Protein AF-A0A0B6YD71-F1 (afdb_monomer)

Sequence (95 aa):
GNDFAYVYFISFYILCSFLIINLFVAVIMDNFDYLTRDWSILGPHHLDEFVRFWSEYDPEAKGRIKHLDVVTLLRKISPPLGFGKLCPHRVACKS

Solvent-accessible surface area (backbone atoms only — not comparable to full-atom values): 5674 Å² total; per-residue (Å²): 136,64,74,65,55,59,57,50,55,52,52,49,51,53,52,51,50,53,51,53,51,53,52,49,51,51,54,49,50,53,54,46,50,54,62,48,50,77,62,42,87,75,32,70,70,58,51,51,53,50,51,56,56,46,44,76,71,32,79,81,68,75,86,66,70,56,76,73,52,51,60,56,51,34,39,71,34,49,69,86,88,21,58,20,92,79,59,58,79,73,63,75,73,71,111

Radius of gyration: 27.2 Å; Cα contacts (8 Å, |Δi|>4): 44; chains: 1; bounding box: 50×30×75 Å

InterPro domains:
  IPR005821 Ion transport domain [PF00520] (2-39)
  IPR031649 Voltage-dependent L-type calcium channel, IQ-associated domain [PF16905] (49-94)
  IPR050599 Voltage-dependent calcium channel alpha-1 subunit [PTHR45628] (1-94)

Secondary structure (DSSP, 8-state):
--THHHHHHHHHHHHHHHHHHHHHHHHHHHHHHHHHHTT-TT-HHHHHHHHHHHHHH-TT--S---HHHHHHHHHHSPTTTS--TT--HHHHT--

pLDDT: mean 75.36, std 15.02, range [44.81, 96.94]

Foldseek 3Di:
DDPVVVVVVVVVVVVVVVVVVVVVVVVVVVVVCVVVLVVPQCHVVLVVVLVVLVCVQCVVPPVDGDPVVVLVSLQPRDPPSHDHVPDDPVPSVPD

Organism: NCBI:txid1028688

Nearest PDB structures (foldseek):
  7w9t-assembly1_A  TM=4.888E-01  e=9.934E-03  Homo sapiens
  7w9k-assemb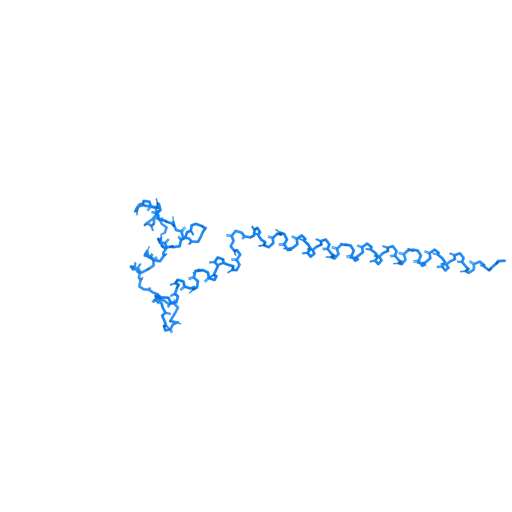ly1_A  TM=4.928E-01  e=4.888E-02  Homo sapiens
  7w9p-assembly1_A  TM=4.764E-01  e=6.017E-02  Homo sapiens
  8vqc-assembly1_A  TM=6.104E-01  e=2.405E-01  Periplaneta americana
  7w9l-assembly1_A  TM=4.623E-01  e=6.911E-02  Homo sapiens

Mean predicted aligned error: 14.4 Å

Structure (mmCIF, N/CA/C/O backbone):
data_AF-A0A0B6YD71-F1
#
_entry.id   AF-A0A0B6YD71-F1
#
loop_
_atom_site.group_PDB
_atom_site.id
_atom_site.type_symbol
_atom_site.label_atom_id
_atom_site.label_alt_id
_atom_site.label_comp_id
_atom_site.label_asym_id
_atom_site.label_entity_id
_atom_site.label_seq_id
_atom_site.pdbx_PDB_ins_code
_atom_site.Cartn_x
_atom_site.Cartn_y
_atom_site.Cartn_z
_atom_site.occupancy
_atom_site.B_iso_or_equiv
_atom_site.auth_seq_id
_atom_site.auth_comp_id
_atom_site.auth_asym_id
_atom_site.auth_atom_id
_atom_site.pdbx_PDB_model_num
ATOM 1 N N . GLY A 1 1 ? 23.584 -2.330 -41.975 1.00 60.56 1 GLY A N 1
ATOM 2 C CA . GLY A 1 1 ? 22.746 -2.301 -40.762 1.00 60.56 1 GLY A CA 1
ATOM 3 C C . GLY A 1 1 ? 21.313 -2.464 -41.198 1.00 60.56 1 GLY A C 1
ATOM 4 O O . GLY A 1 1 ? 20.985 -1.956 -42.258 1.00 60.56 1 GLY A O 1
ATOM 5 N N . ASN A 1 2 ? 20.509 -3.231 -40.468 1.00 79.94 2 ASN A N 1
ATOM 6 C CA . ASN A 1 2 ? 19.094 -3.404 -40.792 1.00 79.94 2 ASN A CA 1
ATOM 7 C C . ASN A 1 2 ? 18.290 -2.312 -40.074 1.00 79.94 2 ASN A C 1
ATOM 9 O O . ASN A 1 2 ? 18.399 -2.206 -38.853 1.00 79.94 2 ASN A O 1
ATOM 13 N N . ASP A 1 3 ? 17.479 -1.540 -40.796 1.00 82.56 3 ASP A N 1
ATOM 14 C CA . ASP A 1 3 ? 16.688 -0.436 -40.226 1.00 82.56 3 ASP A CA 1
ATOM 15 C C . ASP A 1 3 ? 15.681 -0.915 -39.165 1.00 82.56 3 ASP A C 1
ATOM 17 O O . ASP A 1 3 ? 15.308 -0.187 -38.245 1.00 82.56 3 ASP A O 1
ATOM 21 N N . PHE A 1 4 ? 15.331 -2.202 -39.218 1.00 86.75 4 PHE A N 1
ATOM 22 C CA . PHE A 1 4 ? 14.543 -2.905 -38.206 1.00 86.75 4 PHE A CA 1
ATOM 23 C C . PHE A 1 4 ? 15.168 -2.885 -36.803 1.00 86.75 4 PHE A C 1
ATOM 25 O O . PHE A 1 4 ? 14.445 -2.943 -35.808 1.00 86.75 4 PHE A O 1
ATOM 32 N N . ALA A 1 5 ? 16.498 -2.784 -36.700 1.00 89.06 5 ALA A N 1
ATOM 33 C CA . ALA A 1 5 ? 17.184 -2.717 -35.414 1.00 89.06 5 ALA A CA 1
ATOM 34 C C . ALA A 1 5 ? 16.804 -1.445 -34.642 1.00 89.06 5 ALA A C 1
ATOM 36 O O . ALA A 1 5 ? 16.567 -1.510 -33.439 1.00 89.06 5 ALA A O 1
ATOM 37 N N . TYR A 1 6 ? 16.670 -0.304 -35.327 1.00 90.31 6 TYR A N 1
ATOM 38 C CA . TYR A 1 6 ? 16.272 0.954 -34.688 1.00 90.31 6 TYR A CA 1
ATOM 39 C C . TYR A 1 6 ? 14.864 0.860 -34.103 1.00 90.31 6 TYR A C 1
ATOM 41 O O . TYR A 1 6 ? 14.645 1.226 -32.950 1.00 90.31 6 TYR A O 1
ATOM 49 N N . VAL A 1 7 ? 13.924 0.298 -34.865 1.00 91.19 7 VAL A N 1
ATOM 50 C CA . VAL A 1 7 ? 12.542 0.099 -34.410 1.00 91.19 7 VAL A CA 1
ATOM 51 C C . VAL A 1 7 ? 12.488 -0.849 -33.208 1.00 91.19 7 VAL A C 1
ATOM 53 O O . VAL A 1 7 ? 11.786 -0.568 -32.236 1.00 91.19 7 VAL A O 1
ATOM 56 N N . TY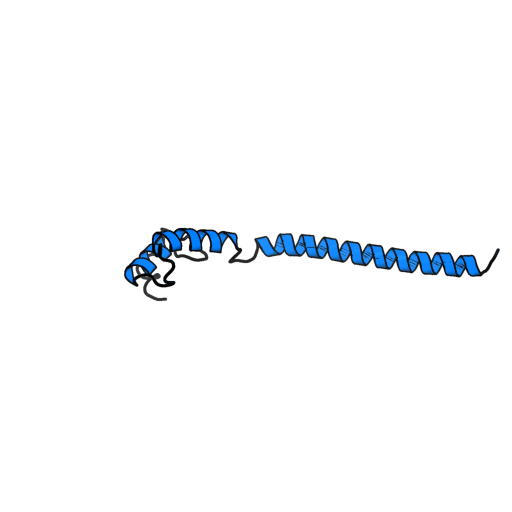R A 1 8 ? 13.263 -1.936 -33.231 1.00 92.81 8 TYR A N 1
ATOM 57 C CA . TYR A 1 8 ? 13.372 -2.868 -32.109 1.00 92.81 8 TYR A CA 1
ATOM 58 C C . TYR A 1 8 ? 13.896 -2.193 -30.833 1.00 92.81 8 TYR A C 1
ATOM 60 O O . TYR A 1 8 ? 13.267 -2.299 -29.784 1.00 92.81 8 TYR A O 1
ATOM 68 N N . PHE A 1 9 ? 15.006 -1.452 -30.904 1.00 94.00 9 PHE A N 1
ATOM 69 C CA . PHE A 1 9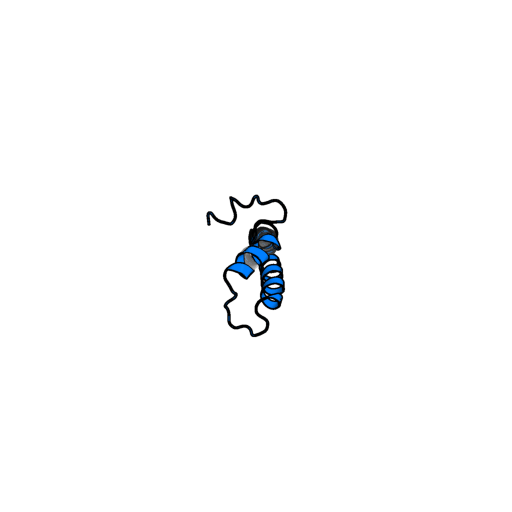 ? 15.575 -0.816 -29.711 1.00 94.00 9 PHE A CA 1
ATOM 70 C C . PHE A 1 9 ? 14.683 0.295 -29.149 1.00 94.00 9 PHE A C 1
ATOM 72 O O . PHE A 1 9 ? 14.536 0.398 -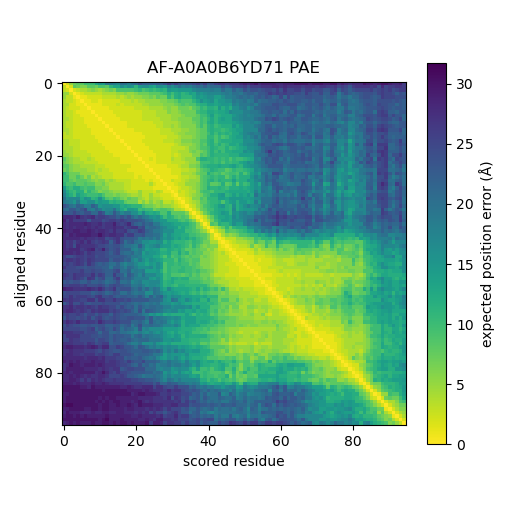27.932 1.00 94.00 9 PHE A O 1
ATOM 79 N N . ILE A 1 10 ? 14.050 1.095 -30.013 1.00 94.88 10 ILE A N 1
ATOM 80 C CA . ILE A 1 10 ? 13.149 2.175 -29.587 1.00 94.88 10 ILE A CA 1
ATOM 81 C C . ILE A 1 10 ? 11.894 1.596 -28.926 1.00 94.88 10 ILE A C 1
ATOM 83 O O . ILE A 1 10 ? 11.525 2.017 -27.830 1.00 94.88 10 ILE A O 1
ATOM 87 N N . SER A 1 11 ? 11.256 0.607 -29.558 1.00 95.19 11 SER A N 1
ATOM 88 C CA . SER A 1 11 ? 10.074 -0.047 -28.981 1.00 95.19 11 SER A CA 1
ATOM 89 C C . SER A 1 11 ? 10.400 -0.738 -27.658 1.00 95.19 11 SER A C 1
ATOM 91 O O . SER A 1 11 ? 9.679 -0.549 -26.680 1.00 95.19 11 SER A O 1
ATOM 93 N N . PHE A 1 12 ? 11.521 -1.457 -27.587 1.00 95.81 12 PHE A N 1
ATOM 94 C CA . PHE A 1 12 ? 11.985 -2.092 -26.358 1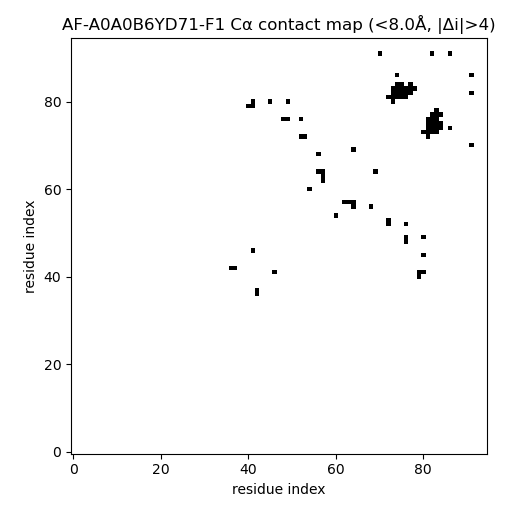.00 95.81 12 PHE A CA 1
ATOM 95 C C . PHE A 1 12 ? 12.219 -1.074 -25.236 1.00 95.81 12 PHE A C 1
ATOM 97 O O . PHE A 1 12 ? 11.754 -1.276 -24.118 1.00 95.81 12 PHE A O 1
ATOM 104 N N . TYR A 1 13 ? 12.868 0.053 -25.534 1.00 96.00 13 TYR A N 1
ATOM 105 C CA . TYR A 1 13 ? 13.114 1.110 -24.553 1.00 96.00 13 TYR A CA 1
ATOM 106 C C . TYR A 1 13 ? 11.817 1.715 -23.997 1.00 96.00 13 TYR A C 1
ATOM 108 O O . TYR A 1 13 ? 11.685 1.881 -22.781 1.00 96.00 13 TYR A O 1
ATOM 116 N N . ILE A 1 14 ? 10.843 2.005 -24.866 1.00 96.56 14 ILE A N 1
ATOM 117 C CA . ILE A 1 14 ? 9.536 2.545 -24.460 1.00 96.56 14 ILE A CA 1
ATOM 118 C C . ILE A 1 14 ? 8.790 1.531 -23.586 1.00 96.56 14 ILE A C 1
ATOM 120 O O . ILE A 1 14 ? 8.300 1.888 -22.514 1.00 96.56 14 ILE A O 1
ATOM 124 N N . LEU A 1 15 ? 8.747 0.263 -24.009 1.00 96.81 15 LEU A N 1
ATOM 125 C CA . LEU A 1 15 ? 8.092 -0.814 -23.267 1.00 96.81 15 LEU A CA 1
ATOM 126 C C . LEU A 1 15 ? 8.736 -1.027 -21.892 1.00 96.81 15 LEU A C 1
ATOM 128 O O . LEU A 1 15 ? 8.032 -1.042 -20.884 1.00 96.81 15 LEU A O 1
ATOM 132 N N . CYS A 1 16 ? 10.064 -1.128 -21.820 1.00 96.94 16 CYS A N 1
ATOM 133 C CA . CYS A 1 16 ? 10.778 -1.275 -20.553 1.00 96.94 16 CYS A CA 1
ATOM 134 C C . CYS A 1 16 ? 10.543 -0.087 -19.617 1.00 96.94 16 CYS A C 1
ATOM 136 O O . CYS A 1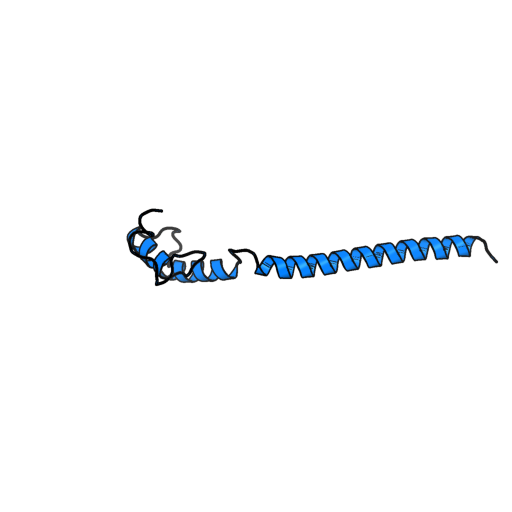 16 ? 10.271 -0.292 -18.437 1.00 96.94 16 CYS A O 1
ATOM 138 N N . SER A 1 17 ? 10.595 1.143 -20.132 1.00 96.69 17 SER A N 1
ATOM 139 C CA . SER A 1 17 ? 10.362 2.349 -19.326 1.00 96.69 17 SER A CA 1
ATOM 140 C C . SER A 1 17 ? 8.941 2.385 -18.764 1.00 96.69 17 SER A C 1
ATOM 142 O O . SER A 1 17 ? 8.751 2.659 -17.582 1.00 96.69 17 SER A O 1
ATOM 144 N N . PHE A 1 18 ? 7.942 2.038 -19.580 1.00 96.31 18 PHE A N 1
ATOM 145 C CA . PHE A 1 18 ? 6.552 1.933 -19.139 1.00 96.31 18 PHE A CA 1
ATOM 146 C C . PHE A 1 18 ? 6.383 0.886 -18.032 1.00 96.31 18 PHE A C 1
ATOM 148 O O . PHE A 1 18 ? 5.748 1.159 -17.015 1.00 96.31 18 PHE A O 1
ATOM 155 N N . LEU A 1 19 ? 6.980 -0.298 -18.190 1.00 96.69 19 LEU A N 1
ATOM 156 C CA . LEU A 1 19 ? 6.914 -1.352 -17.176 1.00 96.69 19 LEU A CA 1
ATOM 157 C C . LEU A 1 19 ? 7.580 -0.927 -15.859 1.00 96.69 19 LEU A C 1
ATOM 159 O O . LEU A 1 19 ? 6.990 -1.121 -14.799 1.00 96.69 19 LEU A O 1
ATOM 163 N N . ILE A 1 20 ? 8.763 -0.306 -15.918 1.00 96.00 20 ILE A N 1
ATOM 164 C CA . ILE A 1 20 ? 9.488 0.173 -14.730 1.00 96.00 20 ILE A CA 1
ATOM 165 C C . ILE A 1 20 ? 8.679 1.244 -13.989 1.00 96.00 20 ILE A C 1
ATOM 167 O O . ILE A 1 20 ? 8.562 1.179 -12.767 1.00 96.00 20 ILE A O 1
ATOM 171 N N . ILE A 1 21 ? 8.089 2.202 -14.710 1.00 96.19 21 ILE A N 1
ATOM 172 C CA . ILE A 1 21 ? 7.268 3.258 -14.101 1.00 96.19 21 ILE A CA 1
ATOM 173 C C . ILE A 1 21 ? 6.033 2.660 -13.425 1.00 96.19 21 ILE A C 1
ATOM 175 O O . ILE A 1 21 ? 5.755 2.991 -12.276 1.00 96.19 21 ILE A O 1
ATOM 179 N N . ASN A 1 22 ? 5.310 1.758 -14.094 1.00 91.69 22 ASN A N 1
ATOM 180 C CA . ASN A 1 22 ? 4.123 1.136 -13.503 1.00 91.69 22 ASN A CA 1
ATOM 181 C C . ASN A 1 22 ? 4.463 0.283 -12.277 1.00 91.69 22 ASN A C 1
ATOM 183 O O . ASN A 1 22 ? 3.728 0.315 -11.294 1.00 91.69 22 ASN A O 1
ATOM 187 N N . LEU A 1 23 ? 5.591 -0.434 -12.305 1.00 94.38 23 LEU A N 1
ATOM 188 C CA . LEU A 1 23 ? 6.083 -1.174 -11.145 1.00 94.38 23 LEU A CA 1
ATOM 189 C C . LEU A 1 23 ? 6.390 -0.229 -9.977 1.00 94.38 23 LEU A C 1
ATOM 191 O O . LEU A 1 23 ? 5.988 -0.492 -8.849 1.00 94.38 23 LEU A O 1
ATOM 195 N N . PHE A 1 24 ? 7.072 0.885 -10.242 1.00 95.44 24 PHE A N 1
ATOM 196 C CA . PHE A 1 24 ? 7.407 1.872 -9.219 1.00 95.44 24 PHE A CA 1
ATOM 197 C C . PHE A 1 24 ? 6.163 2.522 -8.610 1.00 95.44 24 PHE A C 1
ATOM 199 O O . PHE A 1 24 ? 6.070 2.648 -7.392 1.00 95.44 24 PHE A O 1
ATOM 206 N N . VAL A 1 25 ? 5.188 2.889 -9.446 1.00 92.75 25 VAL A N 1
ATOM 207 C CA . VAL A 1 25 ? 3.900 3.427 -8.994 1.00 92.75 25 VAL A CA 1
ATOM 208 C C . VAL A 1 25 ? 3.172 2.412 -8.117 1.00 92.75 25 VAL A C 1
ATOM 210 O O . VAL A 1 25 ? 2.717 2.792 -7.046 1.00 92.75 25 VAL A O 1
ATOM 213 N N . ALA A 1 26 ? 3.112 1.137 -8.510 1.00 92.44 26 ALA A N 1
ATOM 214 C CA . ALA A 1 26 ? 2.505 0.089 -7.689 1.00 92.44 26 ALA A CA 1
ATOM 215 C C . ALA A 1 26 ? 3.193 -0.031 -6.320 1.00 92.44 26 ALA A C 1
ATOM 217 O O . ALA A 1 26 ? 2.530 0.042 -5.291 1.00 92.44 26 ALA A O 1
ATOM 218 N N . VAL A 1 27 ? 4.528 -0.093 -6.296 1.00 91.12 27 VAL A N 1
ATOM 219 C CA . VAL A 1 27 ? 5.300 -0.172 -5.048 1.00 91.12 27 VAL A CA 1
ATOM 220 C C . VAL A 1 27 ? 5.072 1.055 -4.169 1.00 91.12 27 VAL A C 1
ATOM 222 O O . VAL A 1 27 ? 4.874 0.909 -2.966 1.00 91.12 27 VAL A O 1
ATOM 225 N N . ILE A 1 28 ? 5.091 2.268 -4.729 1.00 89.88 28 ILE A N 1
ATOM 226 C CA . ILE A 1 28 ? 4.822 3.483 -3.951 1.00 89.88 28 ILE A CA 1
ATOM 227 C C . ILE A 1 28 ? 3.386 3.504 -3.451 1.00 89.88 28 ILE A C 1
ATOM 229 O O . ILE A 1 28 ? 3.186 3.891 -2.307 1.00 89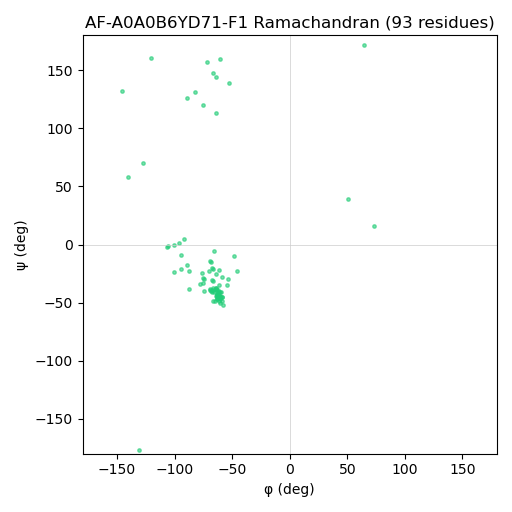.88 28 ILE A O 1
ATOM 233 N N . MET A 1 29 ? 2.403 3.104 -4.259 1.00 86.94 29 MET A N 1
ATOM 234 C CA . MET A 1 29 ? 1.014 3.025 -3.810 1.00 86.94 29 MET A CA 1
ATOM 235 C C . MET A 1 29 ? 0.866 2.033 -2.660 1.00 86.94 29 MET A C 1
ATOM 237 O O . MET A 1 29 ? 0.212 2.379 -1.689 1.00 86.94 29 MET A O 1
ATOM 241 N N . ASP A 1 30 ? 1.533 0.879 -2.699 1.00 83.75 30 ASP A N 1
ATOM 242 C CA . ASP A 1 30 ? 1.507 -0.092 -1.599 1.00 83.75 30 ASP A CA 1
ATOM 243 C C . ASP A 1 30 ? 2.214 0.443 -0.345 1.00 83.75 30 ASP A C 1
ATOM 245 O O . ASP A 1 30 ? 1.717 0.295 0.769 1.00 83.75 30 ASP A O 1
ATOM 249 N N . ASN A 1 31 ? 3.356 1.120 -0.509 1.00 79.38 31 ASN A N 1
ATOM 250 C CA . ASN A 1 31 ? 4.063 1.760 0.605 1.00 79.38 31 ASN A CA 1
ATOM 251 C C . ASN A 1 31 ? 3.255 2.923 1.193 1.00 79.38 31 ASN A C 1
ATOM 253 O O . ASN A 1 31 ? 3.240 3.123 2.404 1.00 79.38 31 ASN A O 1
ATOM 257 N N . PHE A 1 32 ? 2.586 3.703 0.352 1.00 77.25 32 PHE A N 1
ATOM 258 C CA . PHE A 1 32 ? 1.766 4.825 0.776 1.00 77.25 32 PHE A CA 1
ATOM 259 C C . PHE A 1 32 ? 0.453 4.352 1.400 1.00 77.25 32 PHE A C 1
ATOM 261 O O . PHE A 1 32 ? 0.053 4.906 2.415 1.00 77.25 32 PHE A O 1
ATOM 268 N N . ASP A 1 33 ? -0.193 3.316 0.862 1.00 73.31 33 ASP A N 1
ATOM 269 C CA . ASP A 1 33 ? -1.366 2.670 1.463 1.00 73.31 33 ASP A CA 1
ATOM 270 C C . ASP A 1 33 ? -1.006 2.055 2.818 1.00 73.31 33 ASP A C 1
ATOM 272 O O . ASP A 1 33 ? -1.735 2.240 3.785 1.00 73.31 33 ASP A O 1
ATOM 276 N N . TYR A 1 34 ? 0.169 1.427 2.934 1.00 66.38 34 TYR A N 1
ATOM 277 C CA . TYR A 1 34 ? 0.708 0.965 4.215 1.00 66.38 34 TYR A CA 1
ATOM 278 C C . TYR A 1 34 ? 0.865 2.124 5.213 1.00 66.38 34 TYR A C 1
ATOM 280 O O . TYR A 1 34 ? 0.312 2.081 6.310 1.00 66.38 34 TYR A O 1
ATOM 288 N N . LEU A 1 35 ? 1.541 3.206 4.810 1.00 62.41 35 LEU A N 1
ATOM 289 C CA . LEU A 1 35 ? 1.763 4.378 5.664 1.00 62.41 35 LEU A CA 1
ATOM 290 C C . LEU A 1 35 ? 0.473 5.155 5.992 1.00 62.41 35 LEU A C 1
ATOM 292 O O . LEU A 1 35 ? 0.383 5.769 7.053 1.00 62.41 35 LEU A O 1
ATOM 296 N N . THR A 1 36 ? -0.526 5.160 5.104 1.00 63.78 36 THR A N 1
ATOM 297 C CA . THR A 1 36 ? -1.815 5.844 5.321 1.00 63.78 36 THR A CA 1
ATOM 298 C C . THR A 1 36 ? -2.846 4.977 6.044 1.00 63.78 36 THR A C 1
ATOM 300 O O . THR A 1 36 ? -3.710 5.529 6.728 1.00 63.78 36 THR A O 1
ATOM 303 N N . ARG A 1 37 ? -2.732 3.643 6.005 1.00 57.62 37 ARG A N 1
ATOM 304 C CA . ARG A 1 37 ? -3.527 2.724 6.839 1.00 57.62 37 ARG A CA 1
ATOM 305 C C . ARG A 1 37 ? -3.236 2.889 8.326 1.00 57.62 37 ARG A C 1
ATOM 307 O O . ARG A 1 37 ? -4.185 2.881 9.113 1.00 57.62 37 ARG A O 1
ATOM 314 N N . ASP A 1 38 ? -1.978 3.139 8.687 1.00 53.78 38 ASP A N 1
ATOM 315 C CA . ASP A 1 38 ? -1.566 3.439 10.068 1.00 53.78 38 ASP A CA 1
ATOM 316 C C . ASP A 1 38 ? -2.082 4.804 10.573 1.00 53.78 38 ASP A C 1
ATOM 318 O O . ASP A 1 38 ? -2.120 5.047 11.778 1.00 53.78 38 ASP A O 1
ATOM 322 N N . TRP A 1 39 ? -2.546 5.684 9.673 1.00 50.47 39 TRP A N 1
ATOM 323 C CA . TRP A 1 39 ? -3.126 6.996 9.999 1.00 50.47 39 TRP A CA 1
ATOM 324 C C . TRP A 1 39 ? -4.653 7.049 9.968 1.00 50.47 39 TRP A C 1
ATOM 326 O O . TRP A 1 39 ? -5.236 8.100 10.261 1.00 50.47 39 TRP A O 1
ATOM 336 N N . SER A 1 40 ? -5.334 5.945 9.649 1.00 50.31 40 SER A N 1
ATOM 337 C CA . SER A 1 40 ? -6.777 5.910 9.848 1.00 50.31 40 SER A CA 1
ATOM 338 C C . SER A 1 40 ? -7.051 6.024 11.352 1.00 50.31 40 SER A C 1
ATOM 340 O O . SER A 1 40 ? -6.730 5.143 12.140 1.00 50.31 40 SER A O 1
ATOM 342 N N . ILE A 1 41 ? -7.653 7.145 11.752 1.00 54.25 41 ILE A N 1
ATOM 343 C CA . ILE A 1 41 ? -8.088 7.513 13.116 1.00 54.25 41 ILE A CA 1
ATOM 344 C C . ILE A 1 41 ? -8.901 6.399 13.822 1.00 54.25 41 ILE A C 1
ATOM 346 O O . ILE A 1 41 ? -9.146 6.464 15.025 1.00 54.25 41 ILE A O 1
ATOM 350 N N . LEU A 1 42 ? -9.295 5.355 13.088 1.00 57.41 42 LEU A N 1
ATOM 351 C CA . LEU A 1 42 ? -9.965 4.160 13.565 1.00 57.41 42 LEU A CA 1
ATOM 352 C C . LEU A 1 42 ? -9.446 2.897 12.844 1.00 57.41 42 LEU A C 1
ATOM 354 O O . LEU A 1 42 ? -10.204 2.192 12.180 1.00 57.41 42 LEU A O 1
ATOM 358 N N . GLY A 1 43 ? -8.141 2.629 12.923 1.00 62.22 43 GLY A N 1
ATOM 359 C CA . GLY A 1 43 ? -7.560 1.393 12.391 1.00 62.22 43 GLY A CA 1
ATOM 360 C C . GLY A 1 43 ? -8.131 0.127 13.063 1.00 62.22 43 GLY A C 1
ATOM 361 O O . GLY A 1 43 ? -8.648 0.205 14.184 1.00 62.22 43 GLY A O 1
ATOM 362 N N . PRO A 1 44 ? -8.013 -1.059 12.428 1.00 58.84 44 PRO A N 1
ATOM 363 C CA . PRO A 1 44 ? -8.550 -2.329 12.941 1.00 58.84 44 PRO A CA 1
ATOM 364 C C . PRO A 1 44 ? -8.091 -2.645 14.370 1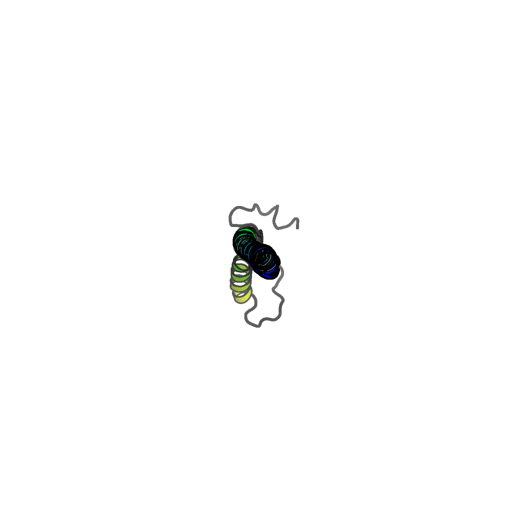.00 58.84 44 PRO A C 1
ATOM 366 O O . PRO A 1 44 ? -8.861 -3.185 15.152 1.00 58.84 44 PRO A O 1
ATOM 369 N N . HIS A 1 45 ? -6.902 -2.186 14.763 1.00 63.47 45 HIS A N 1
ATOM 370 C CA . HIS A 1 45 ? -6.384 -2.335 16.121 1.00 63.47 45 HIS A CA 1
ATOM 371 C C . HIS A 1 45 ? -7.251 -1.648 17.202 1.00 63.47 45 HIS A C 1
ATOM 373 O O . HIS A 1 45 ? -7.380 -2.158 18.314 1.00 63.47 45 HIS A O 1
ATOM 379 N N . HIS A 1 46 ? -7.869 -0.496 16.910 1.00 63.62 46 HIS A N 1
ATOM 380 C CA . HIS A 1 46 ? -8.774 0.175 17.857 1.00 63.62 46 HIS A CA 1
ATOM 381 C C . HIS A 1 46 ? -10.129 -0.541 17.946 1.00 63.62 46 HIS A C 1
ATOM 383 O O . HIS A 1 46 ? -10.748 -0.583 19.011 1.00 63.62 46 HIS A O 1
ATOM 389 N N . LEU A 1 47 ? -10.581 -1.128 16.834 1.00 68.06 47 LEU A N 1
ATOM 390 C CA . LEU A 1 47 ? -11.783 -1.957 16.803 1.00 68.06 47 LEU A CA 1
ATOM 391 C C . LEU A 1 47 ? -11.568 -3.277 17.546 1.00 68.06 47 LEU A C 1
ATOM 393 O O . LEU A 1 47 ? -12.451 -3.677 18.295 1.00 68.06 47 LEU A O 1
ATOM 397 N N . ASP A 1 48 ? -10.397 -3.901 17.427 1.00 72.44 48 ASP A N 1
ATOM 398 C CA . ASP A 1 48 ? -10.047 -5.108 18.182 1.00 72.44 48 ASP A CA 1
ATOM 399 C C . ASP A 1 48 ? -10.069 -4.850 19.694 1.00 72.44 48 ASP A C 1
ATOM 401 O O . ASP A 1 48 ? -10.596 -5.658 20.463 1.00 72.44 48 ASP A O 1
ATOM 405 N N . GLU A 1 49 ? -9.571 -3.691 20.137 1.00 74.38 49 GLU A N 1
ATOM 406 C CA . GLU A 1 49 ? -9.655 -3.283 21.540 1.00 74.38 49 GLU A CA 1
ATOM 407 C C . GLU A 1 49 ? -11.114 -3.084 21.988 1.00 74.38 49 GLU A C 1
ATOM 409 O O . GLU A 1 49 ? -11.508 -3.588 23.045 1.00 74.38 49 GLU A O 1
ATOM 414 N N . PHE A 1 50 ? -11.941 -2.420 21.172 1.00 75.00 50 PHE A N 1
ATOM 415 C CA . PHE A 1 50 ? -13.372 -2.264 21.445 1.00 75.00 50 PHE A CA 1
ATOM 416 C C . PHE A 1 50 ? -14.096 -3.612 21.519 1.00 75.00 50 PHE A C 1
ATOM 418 O O . PHE A 1 50 ? -14.833 -3.846 22.473 1.00 75.00 50 PHE A O 1
ATOM 425 N N . VAL A 1 51 ? -13.868 -4.513 20.559 1.00 78.00 51 VAL A N 1
ATOM 426 C CA . VAL A 1 51 ? -14.484 -5.848 20.507 1.00 78.00 51 VAL A CA 1
ATOM 427 C C . VAL A 1 51 ? -14.070 -6.681 21.716 1.00 78.00 51 VAL A C 1
ATOM 429 O O . VAL A 1 51 ? -14.911 -7.363 22.303 1.00 78.00 51 VAL A O 1
ATOM 432 N N . ARG A 1 52 ? -12.805 -6.588 22.147 1.00 81.31 52 ARG A N 1
ATOM 433 C CA . ARG A 1 52 ? -12.329 -7.262 23.360 1.00 81.31 52 ARG A CA 1
ATOM 434 C C . ARG A 1 52 ? -13.043 -6.762 24.611 1.00 81.31 52 ARG A C 1
ATOM 436 O O . ARG A 1 52 ? -13.424 -7.567 25.450 1.00 81.31 52 ARG A O 1
ATOM 443 N N . PHE A 1 53 ? -13.223 -5.451 24.760 1.00 78.38 53 PHE A N 1
ATOM 444 C CA . PHE A 1 53 ? -13.988 -4.933 25.894 1.00 78.38 53 PHE A CA 1
ATOM 445 C C . PHE A 1 53 ? -15.472 -5.270 25.768 1.00 78.38 53 PHE A C 1
ATOM 447 O O . PHE A 1 53 ? -16.084 -5.626 26.763 1.00 78.38 53 PHE A O 1
ATOM 454 N N . TRP A 1 54 ? -16.048 -5.222 24.567 1.00 81.12 54 TRP A N 1
ATOM 455 C CA . TRP A 1 54 ? -17.444 -5.579 24.321 1.00 81.12 54 TRP A CA 1
ATOM 456 C C . TRP A 1 54 ? -17.752 -7.029 24.704 1.00 81.12 54 TRP A C 1
ATOM 458 O O . TRP A 1 54 ? -18.782 -7.285 25.325 1.00 81.12 54 TRP A O 1
ATOM 468 N N . SER A 1 55 ? -16.848 -7.970 24.411 1.00 82.25 55 SER A N 1
ATOM 469 C CA . SER A 1 55 ? -17.040 -9.385 24.751 1.00 82.25 55 SER A CA 1
ATOM 470 C C . SER A 1 55 ? -17.048 -9.663 26.261 1.00 82.25 55 SER A C 1
ATOM 472 O O . SER A 1 55 ? -17.652 -10.649 26.679 1.00 82.25 55 SER A O 1
ATOM 474 N N . GLU A 1 56 ? -16.477 -8.782 27.097 1.00 82.56 56 GLU A N 1
ATOM 475 C CA . GLU A 1 56 ? -16.635 -8.857 28.562 1.00 82.56 56 GLU A CA 1
ATOM 476 C C . GLU A 1 56 ? -18.086 -8.578 29.003 1.00 82.56 56 GLU A C 1
ATOM 478 O O . GLU A 1 56 ? -18.535 -9.119 30.014 1.00 82.56 56 GLU A O 1
ATOM 483 N N . TYR A 1 57 ? -18.817 -7.731 28.269 1.00 79.06 57 TYR A N 1
ATOM 484 C CA . TYR A 1 57 ? -20.171 -7.285 28.629 1.00 79.06 57 TYR A CA 1
ATOM 485 C C . TYR A 1 57 ? -21.283 -8.026 27.869 1.00 79.06 57 TYR A C 1
ATOM 487 O O . TYR A 1 57 ? -22.405 -8.106 28.370 1.00 79.06 57 TYR A O 1
ATOM 495 N N . ASP A 1 58 ? -20.989 -8.584 26.693 1.00 83.62 58 ASP A N 1
ATOM 496 C CA . ASP A 1 58 ? -21.914 -9.387 25.883 1.00 83.62 58 ASP A CA 1
ATOM 497 C C . ASP A 1 58 ? -21.303 -10.754 25.507 1.00 83.62 58 ASP A C 1
ATOM 499 O O . ASP A 1 58 ? -20.978 -11.000 24.341 1.00 83.62 58 ASP A O 1
ATOM 503 N N . PRO A 1 59 ? -21.142 -11.674 26.480 1.00 82.31 59 PRO A N 1
ATOM 504 C CA . PRO A 1 59 ? -20.534 -12.985 26.241 1.00 82.31 59 PRO A CA 1
ATOM 505 C C . PRO A 1 59 ? -21.392 -13.896 25.350 1.00 82.31 59 PRO A C 1
ATOM 507 O O . PRO A 1 59 ? -20.883 -14.844 24.761 1.00 82.31 59 PRO A O 1
ATOM 510 N N . GLU A 1 60 ? -22.694 -13.615 25.242 1.00 84.12 60 GLU A N 1
ATOM 511 C CA . GLU A 1 60 ? -23.633 -14.367 24.402 1.00 84.12 60 GLU A CA 1
ATOM 512 C C . GLU A 1 60 ? -23.770 -13.777 22.987 1.00 84.12 60 GLU A C 1
ATOM 514 O O . GLU A 1 60 ? -24.591 -14.259 22.208 1.00 84.12 60 GLU A O 1
ATOM 519 N N . ALA A 1 61 ? -22.984 -12.744 22.650 1.00 83.19 61 ALA A N 1
ATOM 520 C CA . ALA A 1 61 ? -22.995 -12.066 21.352 1.00 83.19 61 ALA A CA 1
ATOM 521 C C . ALA A 1 61 ? -24.406 -11.645 20.891 1.00 83.19 61 ALA A C 1
ATOM 523 O O . ALA A 1 61 ? -24.751 -11.722 19.709 1.00 83.19 61 ALA A O 1
ATOM 524 N N . LYS A 1 62 ? -25.242 -11.180 21.828 1.00 81.75 62 LYS A N 1
ATOM 525 C CA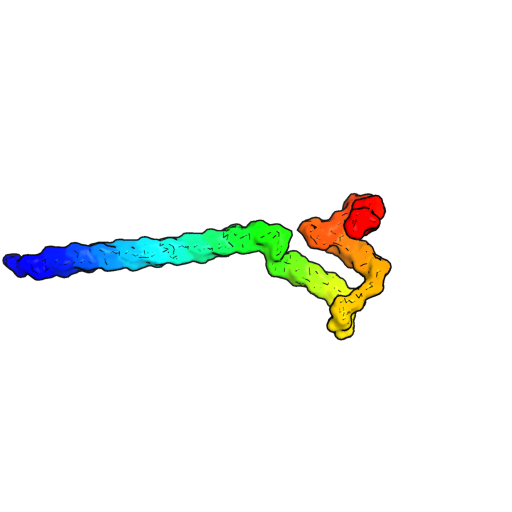 . LYS A 1 62 ? -26.606 -10.699 21.554 1.00 81.75 62 LYS A CA 1
ATOM 526 C C . LYS A 1 62 ? -26.625 -9.386 20.766 1.00 81.75 62 LYS A C 1
ATOM 528 O O . LYS A 1 62 ? -27.684 -8.978 20.284 1.00 81.75 62 LYS A O 1
ATOM 533 N N . GLY A 1 63 ? -25.488 -8.698 20.677 1.00 81.62 63 GLY A N 1
ATOM 534 C CA . GLY A 1 63 ? -25.324 -7.391 20.046 1.00 81.62 63 GLY A CA 1
ATOM 535 C C . GLY A 1 63 ? -25.928 -6.249 20.863 1.00 81.62 63 GLY A C 1
ATOM 536 O O . GLY A 1 63 ? -26.174 -5.172 20.321 1.00 81.62 63 GLY A O 1
ATOM 537 N N . ARG A 1 64 ? -26.235 -6.474 22.150 1.00 78.56 64 ARG A N 1
ATOM 538 C CA . ARG A 1 64 ? -26.897 -5.496 23.027 1.00 78.56 64 ARG A CA 1
ATOM 539 C C . ARG A 1 64 ? -26.390 -5.626 24.461 1.00 78.56 64 ARG A C 1
ATOM 541 O O . ARG A 1 64 ? -26.416 -6.715 25.022 1.00 78.56 64 ARG A O 1
ATOM 548 N N . ILE A 1 65 ? -26.045 -4.497 25.075 1.00 83.50 65 ILE A N 1
ATOM 549 C CA . ILE A 1 65 ? -25.693 -4.390 26.500 1.00 83.50 65 ILE A CA 1
ATOM 550 C C . ILE A 1 65 ? -26.647 -3.419 27.206 1.00 83.50 65 ILE A C 1
ATOM 552 O O . ILE A 1 65 ? -27.323 -2.615 26.556 1.00 83.50 65 ILE A O 1
ATOM 556 N N . LYS A 1 66 ? -26.754 -3.490 28.538 1.00 82.19 66 LYS A N 1
ATOM 557 C CA . LYS A 1 66 ? -27.629 -2.574 29.288 1.00 82.19 66 LYS A CA 1
ATOM 558 C C . LYS A 1 66 ? -27.083 -1.149 29.198 1.00 82.19 66 LYS A C 1
ATOM 560 O O . LYS A 1 66 ? -25.876 -0.940 29.205 1.00 82.19 66 LYS A O 1
ATOM 565 N N . HIS A 1 67 ? -27.969 -0.153 29.201 1.00 74.88 67 HIS A N 1
ATOM 566 C CA . HIS A 1 67 ? -27.583 1.262 29.098 1.00 74.88 67 HIS A CA 1
ATOM 567 C C . HIS A 1 67 ? -26.563 1.700 30.169 1.00 74.88 67 HIS A C 1
ATOM 569 O O . HIS A 1 67 ? -25.681 2.507 29.895 1.00 74.88 67 HIS A O 1
ATOM 575 N N . LEU A 1 68 ? -26.649 1.144 31.383 1.00 76.44 68 LEU A N 1
ATOM 576 C CA . LEU A 1 68 ? -25.668 1.401 32.444 1.00 76.44 68 LEU A CA 1
ATOM 577 C C . LEU A 1 68 ? -24.267 0.888 32.077 1.00 76.44 68 LEU A C 1
ATOM 579 O O . LEU A 1 68 ? -23.290 1.571 32.362 1.00 76.44 68 LEU A O 1
ATOM 583 N N . ASP A 1 69 ? -24.185 -0.255 31.395 1.00 78.62 69 ASP A N 1
ATOM 584 C CA . ASP A 1 69 ? -22.934 -0.918 31.017 1.00 78.62 69 ASP A CA 1
ATOM 585 C C . ASP A 1 69 ? -22.231 -0.215 29.849 1.00 78.62 69 ASP A C 1
ATOM 587 O O . ASP A 1 69 ? -21.002 -0.192 29.795 1.00 78.62 69 ASP A O 1
ATOM 591 N N . VAL A 1 70 ? -22.997 0.447 28.971 1.00 79.38 70 VAL A N 1
ATOM 592 C CA . VAL A 1 70 ? -22.461 1.303 27.895 1.00 79.38 70 VAL A CA 1
ATOM 593 C C . VAL A 1 70 ? -21.597 2.425 28.475 1.00 79.38 70 VAL A C 1
ATOM 595 O O . VAL A 1 70 ? -20.488 2.668 28.002 1.00 79.38 70 VAL A O 1
ATOM 598 N N . VAL A 1 71 ? -22.069 3.095 29.532 1.00 74.38 71 VAL A N 1
ATOM 599 C CA . VAL A 1 71 ? -21.343 4.213 30.163 1.00 74.38 71 VAL A CA 1
ATOM 600 C C . VAL A 1 71 ? -20.047 3.728 30.820 1.00 74.38 71 VAL A C 1
ATOM 602 O O . VAL A 1 71 ? -19.021 4.411 30.764 1.00 74.38 71 VAL A O 1
ATOM 605 N N . THR A 1 72 ? -20.067 2.542 31.429 1.00 77.81 72 THR A N 1
ATOM 606 C CA . THR A 1 72 ? -18.884 1.908 32.025 1.00 77.81 72 THR A CA 1
ATOM 607 C C . THR A 1 72 ? -17.875 1.469 30.965 1.00 77.81 72 THR A C 1
ATOM 609 O O . THR A 1 72 ? -16.677 1.681 31.156 1.00 77.81 72 THR A O 1
ATOM 612 N N . LEU A 1 73 ? -18.342 0.928 29.835 1.00 77.75 73 LEU A N 1
ATOM 613 C CA . LEU A 1 73 ? -17.510 0.522 28.701 1.00 77.75 73 LEU A CA 1
ATOM 614 C C . LEU A 1 73 ? -16.824 1.732 28.046 1.00 77.75 73 LEU A C 1
ATOM 616 O O . LEU A 1 73 ? -15.601 1.746 27.912 1.00 77.75 73 LEU A O 1
ATOM 620 N N . LEU A 1 74 ? -17.569 2.803 27.751 1.00 72.75 74 LEU A N 1
ATOM 621 C CA . LEU A 1 74 ? -17.025 4.028 27.143 1.00 72.75 74 LEU A CA 1
ATOM 622 C C . LEU A 1 74 ? -16.013 4.762 28.040 1.00 72.75 74 LEU A C 1
ATOM 624 O O . LEU A 1 74 ? -15.149 5.475 27.536 1.00 72.75 74 LEU A O 1
ATOM 628 N N . ARG A 1 75 ? -16.085 4.588 29.367 1.00 70.12 75 ARG A N 1
ATOM 629 C CA . ARG A 1 75 ? -15.068 5.089 30.313 1.00 70.12 75 ARG A CA 1
ATOM 630 C C . ARG A 1 75 ? -13.776 4.275 30.312 1.00 70.12 75 ARG A C 1
ATOM 632 O O . ARG A 1 75 ? -12.722 4.811 30.655 1.00 70.12 75 ARG A O 1
ATOM 639 N N . LYS A 1 76 ? -13.866 2.981 30.003 1.00 69.00 76 LYS A N 1
ATOM 640 C CA . LYS A 1 76 ? -12.736 2.042 29.999 1.00 69.00 76 LYS A CA 1
ATOM 641 C C . LYS A 1 76 ? -11.885 2.203 28.736 1.00 69.00 76 LYS A C 1
ATOM 643 O O . LYS A 1 76 ? -10.670 2.064 28.818 1.00 69.00 76 LYS A O 1
ATOM 648 N N . ILE A 1 77 ? -12.520 2.538 27.612 1.00 73.19 77 ILE A N 1
ATOM 649 C CA . ILE A 1 77 ? -11.875 2.738 26.309 1.00 73.19 77 ILE A CA 1
ATOM 650 C C . ILE A 1 77 ? -11.277 4.153 26.230 1.00 73.19 77 ILE A C 1
ATOM 652 O O . ILE A 1 77 ? -11.930 5.141 26.572 1.00 73.19 77 ILE A O 1
ATOM 656 N N . SER A 1 78 ? -10.018 4.261 25.806 1.00 59.34 78 SER A N 1
ATOM 657 C CA . SER A 1 78 ? -9.325 5.536 25.562 1.00 59.34 78 SER A CA 1
ATOM 658 C C . SER A 1 78 ? -9.849 6.261 24.306 1.00 59.34 78 SER A C 1
ATOM 660 O O . SER A 1 78 ? -10.388 5.613 23.405 1.00 59.34 78 SER A O 1
ATOM 662 N N . PRO A 1 79 ? -9.675 7.595 24.191 1.00 60.00 79 PRO A N 1
ATOM 663 C CA . PRO A 1 79 ? -9.868 8.292 22.913 1.00 60.00 79 PRO A CA 1
ATOM 664 C C . PRO A 1 79 ? -9.031 7.603 21.819 1.00 60.00 79 PRO A C 1
ATOM 666 O O . PRO A 1 79 ? -7.897 7.224 22.131 1.00 60.00 79 PRO A O 1
ATOM 669 N N . PRO A 1 80 ? -9.528 7.404 20.577 1.00 58.03 80 PRO A N 1
ATOM 670 C CA . PRO A 1 80 ? -10.658 8.071 19.902 1.00 58.03 80 PRO A CA 1
ATOM 671 C C . PRO A 1 80 ? -12.043 7.382 19.973 1.00 58.03 80 PRO A C 1
ATOM 673 O O . PRO A 1 80 ? -13.025 7.994 19.564 1.00 58.03 80 PRO A O 1
ATOM 676 N N . LEU A 1 81 ? -12.151 6.143 20.475 1.00 64.81 81 LEU A N 1
ATOM 677 C CA . LEU A 1 81 ? -13.418 5.379 20.544 1.00 64.81 81 LEU A CA 1
ATOM 678 C C . LEU A 1 81 ? -14.161 5.493 21.880 1.00 64.81 81 LEU A C 1
ATOM 680 O O . LEU A 1 81 ? -15.356 5.210 21.958 1.00 64.81 81 LEU A O 1
ATOM 684 N N . GLY A 1 82 ? -13.455 5.872 22.940 1.00 66.06 82 GLY A N 1
ATOM 685 C CA . GLY A 1 82 ? -14.025 6.094 24.260 1.00 66.06 82 GLY A CA 1
ATOM 686 C C . GLY A 1 82 ? -13.586 7.425 24.849 1.00 66.06 82 GLY A C 1
ATOM 687 O O . GLY A 1 82 ? -12.898 8.231 24.226 1.00 66.06 82 GLY A O 1
ATOM 688 N N . PHE A 1 83 ? -14.005 7.668 26.081 1.00 67.75 83 PHE A N 1
ATOM 689 C CA . PHE A 1 83 ? -13.774 8.924 26.783 1.00 67.75 83 PHE A CA 1
ATOM 690 C C . PHE A 1 83 ? -12.454 8.928 27.578 1.00 67.75 83 PHE A C 1
ATOM 692 O O . PHE A 1 83 ? -11.935 9.983 27.939 1.00 67.75 83 PHE A O 1
ATOM 699 N N . GLY A 1 84 ? -11.871 7.755 27.843 1.00 60.09 84 GLY A N 1
ATOM 700 C CA . GLY A 1 84 ? -10.704 7.606 28.709 1.00 60.09 84 GLY A CA 1
ATOM 701 C C . GLY A 1 84 ? -10.966 7.982 30.176 1.00 60.09 84 GLY A C 1
ATOM 702 O O . GLY A 1 84 ? -12.002 8.533 30.556 1.00 60.09 84 GLY A O 1
ATOM 703 N N . LYS A 1 85 ? -9.979 7.702 31.036 1.00 53.41 85 LYS A N 1
ATOM 704 C CA . LYS A 1 85 ? -10.078 7.857 32.504 1.00 53.41 85 LYS A CA 1
ATOM 705 C C . LYS A 1 85 ? -10.244 9.303 33.009 1.00 53.41 85 LYS A C 1
ATOM 707 O O . LYS A 1 85 ? -10.433 9.493 34.206 1.00 53.41 85 LYS A O 1
ATOM 712 N N . LEU A 1 86 ? -10.170 10.310 32.135 1.00 51.47 86 LEU A N 1
ATOM 713 C CA . LEU A 1 86 ? -10.171 11.736 32.497 1.00 51.47 86 LEU A CA 1
ATOM 714 C C . LEU A 1 86 ? -11.477 12.474 32.171 1.00 51.47 86 LEU A C 1
ATOM 716 O O . LEU A 1 86 ? -11.585 13.656 32.490 1.00 51.47 86 LEU A O 1
ATOM 720 N N . CYS A 1 87 ? -12.479 11.827 31.566 1.00 49.69 87 CYS A N 1
ATOM 721 C CA . CYS A 1 87 ? -13.691 12.548 31.182 1.00 49.69 87 CYS A CA 1
ATOM 722 C C . CYS A 1 87 ? -14.604 12.864 32.381 1.00 49.69 87 CYS A C 1
ATOM 724 O O . CYS A 1 87 ? -15.125 11.949 33.033 1.00 49.69 87 CYS A O 1
ATOM 726 N N . PRO A 1 88 ? -14.878 14.156 32.650 1.00 54.28 88 PRO A N 1
ATOM 727 C CA . PRO A 1 88 ? -15.829 14.549 33.675 1.00 54.28 88 PRO A CA 1
ATOM 728 C C . PRO A 1 88 ? -17.237 14.073 33.301 1.00 54.28 88 PRO A C 1
ATOM 730 O O . PRO A 1 88 ? -17.636 14.097 32.136 1.00 54.28 88 PRO A O 1
ATOM 733 N N . HIS A 1 89 ? -18.010 13.679 34.319 1.00 55.56 89 HIS A N 1
ATOM 734 C CA . HIS A 1 89 ? -19.368 13.109 34.239 1.00 55.56 89 HIS A CA 1
ATOM 735 C C . HIS A 1 89 ? -20.336 13.846 33.288 1.00 55.56 89 HIS A C 1
ATOM 737 O O . HIS A 1 89 ? -21.303 13.261 32.812 1.00 55.56 89 HIS A O 1
ATOM 743 N N . ARG A 1 90 ? -20.075 15.127 33.006 1.00 53.91 90 ARG A N 1
ATOM 744 C CA . ARG A 1 90 ? -20.878 15.997 32.141 1.00 53.91 90 ARG A CA 1
ATOM 745 C C . ARG A 1 90 ? -20.722 15.752 30.638 1.00 53.91 90 ARG A C 1
ATOM 747 O O . ARG A 1 90 ? -21.633 16.117 29.907 1.00 53.91 90 ARG A O 1
ATOM 754 N N . VAL A 1 91 ? -19.605 15.189 30.171 1.00 54.19 91 VAL A N 1
ATOM 755 C CA . VAL A 1 91 ? -19.355 15.012 28.724 1.00 54.19 91 VAL A CA 1
ATOM 756 C C . VAL A 1 91 ? -19.945 13.690 28.224 1.00 54.19 91 VAL A C 1
ATOM 758 O O . VAL A 1 91 ? -20.575 13.666 27.175 1.00 54.19 91 VAL A O 1
ATOM 761 N N . ALA A 1 92 ? -19.861 12.627 29.033 1.00 52.69 92 ALA A N 1
ATOM 762 C CA . ALA A 1 92 ? -20.394 11.302 28.698 1.00 52.69 92 ALA A CA 1
ATOM 763 C C . ALA A 1 92 ? -21.936 11.219 28.678 1.00 52.69 92 ALA A C 1
ATOM 765 O O . ALA A 1 92 ? -22.485 10.337 28.035 1.00 52.69 92 ALA A O 1
ATOM 766 N N . CYS A 1 93 ? -22.638 12.124 29.370 1.00 52.97 93 CYS A N 1
ATOM 767 C CA . CYS A 1 93 ? -24.109 12.174 29.396 1.00 52.97 93 CYS A CA 1
ATOM 768 C C . CYS A 1 93 ? -24.720 13.164 28.387 1.00 52.97 93 CYS A C 1
ATOM 770 O O . CYS A 1 93 ? -25.934 13.346 28.396 1.00 52.97 93 CYS A O 1
ATOM 772 N N . LYS A 1 94 ? -23.905 13.858 27.577 1.00 48.09 94 LYS A N 1
ATOM 773 C CA . LYS A 1 94 ? -24.384 14.861 26.606 1.00 48.09 94 LYS A CA 1
ATOM 774 C C . LYS A 1 94 ? -24.329 14.375 25.147 1.00 48.09 94 LYS A C 1
ATOM 776 O O . LYS A 1 94 ? -24.675 15.153 24.264 1.00 48.09 94 LYS A O 1
ATOM 781 N N . SER A 1 95 ? -23.854 13.150 24.900 1.00 44.81 95 SER A N 1
ATOM 782 C CA . SER A 1 95 ? -23.863 12.492 23.580 1.00 44.81 95 SER A CA 1
ATOM 783 C C . SER A 1 95 ? -25.029 11.523 23.473 1.00 44.81 95 SER A C 1
ATOM 785 O O . SER A 1 95 ? -25.328 10.886 24.507 1.00 44.81 95 SER A O 1
#